Protein AF-A0A8X6WFU0-F1 (afdb_monomer)

Foldseek 3Di:
DDPPQLAFPVRDGLVNVVVVLPPDDEAEDAVPPVCPDPVNVVVCPVGHYDDDDHPFPDPQLVVVLVVQLVVQADPPDDPVSRVVSSVVSVVPDDVVSVVVNSVCVSVSRNVSSVCPPHDDDD

Mean predicted aligned error: 10.47 Å

Sequence (122 aa):
MQPLEDTGKNGWTVVDFNVMMYTGLIFQQDNAKPHTTRVTVNCLTVYQTLPWPTRSPDPTPIKYVWDMMGRRLHLLGNVDDLAGQLEQTWQEIPQETIRVLYHSMSRRVAACIQARVGSILY

Solvent-accessible surface area (backbone atoms only — not comparable to full-atom values): 7722 Å² total; per-residue (Å²): 137,80,82,80,82,74,55,40,104,81,70,50,42,67,65,57,51,50,52,51,67,74,75,56,85,62,51,76,61,72,73,50,71,74,56,67,31,70,70,47,48,60,70,42,67,88,49,54,66,49,91,57,70,80,89,48,77,85,77,52,58,67,56,52,52,49,51,59,43,58,75,70,57,68,87,81,66,57,71,66,58,45,51,52,48,51,54,54,52,58,72,66,52,54,68,64,61,54,50,55,42,57,71,42,43,63,58,49,51,43,49,50,62,68,38,80,82,49,88,80,87,131

Radius of gyration: 17.2 Å; Cα contacts (8 Å, |Δi|>4): 78; chains: 1; bounding box: 39×36×43 Å

Secondary structure (DSSP, 8-state):
--------TTS--HHHHHHHHHSS--B-----GGGGSHHHHHHGGGS-BPP--TT-----HHHHHHHHHHTT----S-HHHHHHHHHHHHHTS-HHHHHHHHHHHHHHHHHHHHTTTSPPP-

Nearest PDB structures (foldseek):
  3lpu-assembly1_A-2  TM=3.805E-01  e=1.318E+00  Human immunodeficiency virus 1
  2x6s-assembly3_B  TM=3.542E-01  e=2.174E+00  Human spumaretrovirus
  8zha-assembly1_A-2  TM=2.546E-01  e=1.318E+00  Human immunodeficiency virus type 1 (NEW YORK-5 ISOLATE)

pLDDT: mean 75.8, std 17.53, range [31.59, 95.81]

InterPro domains:
  IPR036397 Ribonuclease H superfamily [G3DSA:3.30.420.10] (15-120)

Organism: Trichonephila clavipes (NCBI:txid2585209)

Structure (mmCIF, N/CA/C/O backbone):
data_AF-A0A8X6WFU0-F1
#
_entry.id   AF-A0A8X6WFU0-F1
#
loop_
_atom_site.group_PDB
_atom_site.id
_atom_site.type_symbol
_atom_site.label_atom_id
_atom_site.label_alt_id
_atom_site.label_comp_id
_atom_site.label_asym_id
_atom_site.label_entity_id
_atom_site.label_seq_id
_atom_site.pdbx_PDB_ins_code
_atom_site.Cartn_x
_atom_site.Cartn_y
_atom_site.Cartn_z
_atom_site.occupancy
_atom_site.B_iso_or_equiv
_atom_site.auth_seq_id
_atom_site.auth_comp_id
_atom_site.auth_asym_id
_atom_site.auth_atom_id
_atom_site.pdbx_PDB_model_num
ATOM 1 N N . MET A 1 1 ? 12.041 -21.384 -30.711 1.00 33.25 1 MET A N 1
ATOM 2 C CA . MET A 1 1 ? 11.396 -20.067 -30.526 1.00 33.25 1 MET A CA 1
ATOM 3 C C . MET A 1 1 ? 11.556 -19.721 -29.051 1.00 33.25 1 MET A C 1
ATOM 5 O O . MET A 1 1 ? 10.882 -20.325 -28.231 1.00 33.25 1 MET A O 1
ATOM 9 N N . GLN A 1 2 ? 12.568 -18.926 -28.695 1.00 31.59 2 GLN A N 1
ATOM 10 C CA . GLN A 1 2 ? 12.820 -18.544 -27.297 1.00 31.59 2 GLN A CA 1
ATOM 11 C C . GLN A 1 2 ? 11.833 -17.436 -26.897 1.00 31.59 2 GLN A C 1
ATOM 13 O O . GLN A 1 2 ? 11.604 -16.546 -27.721 1.00 31.59 2 GLN A O 1
ATOM 18 N N . PRO A 1 3 ? 11.225 -17.467 -25.697 1.00 38.50 3 PRO A N 1
ATOM 19 C CA . PRO A 1 3 ? 10.403 -16.360 -25.234 1.00 38.50 3 PRO A CA 1
ATOM 20 C C . PRO A 1 3 ? 11.296 -15.137 -25.035 1.00 38.50 3 PRO A C 1
ATOM 22 O O . PRO A 1 3 ? 12.367 -15.238 -24.444 1.00 38.50 3 PRO A O 1
ATOM 25 N N . LEU A 1 4 ? 10.854 -14.001 -25.562 1.00 37.00 4 LEU A N 1
ATOM 26 C CA . LEU A 1 4 ? 11.503 -12.709 -25.398 1.00 37.00 4 LEU A CA 1
ATOM 27 C C . LEU A 1 4 ? 11.561 -12.390 -23.892 1.00 37.00 4 LEU A C 1
ATOM 29 O O . LEU A 1 4 ? 10.524 -12.170 -23.265 1.00 37.00 4 LEU A O 1
ATOM 33 N N . GLU A 1 5 ? 12.758 -12.411 -23.307 1.00 43.88 5 GLU A N 1
ATOM 34 C CA . GLU A 1 5 ? 13.019 -11.896 -21.961 1.00 43.88 5 GLU A CA 1
ATOM 35 C C . GLU A 1 5 ? 12.857 -10.373 -22.004 1.00 43.88 5 GLU A C 1
A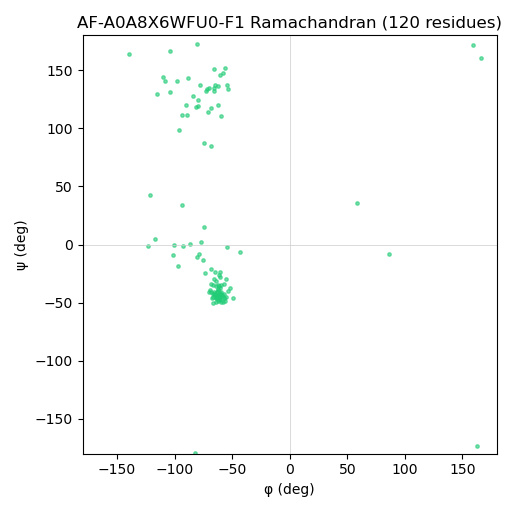TOM 37 O O . GLU A 1 5 ? 13.802 -9.620 -22.243 1.00 43.88 5 GLU A O 1
ATOM 42 N N . ASP A 1 6 ? 11.612 -9.921 -21.865 1.00 44.84 6 ASP A N 1
ATOM 43 C CA . ASP A 1 6 ? 11.263 -8.506 -21.904 1.00 44.84 6 ASP A CA 1
ATOM 44 C C . ASP A 1 6 ? 11.710 -7.854 -20.590 1.00 44.84 6 ASP A C 1
ATOM 46 O O . ASP A 1 6 ? 11.013 -7.841 -19.570 1.00 44.84 6 ASP A O 1
ATOM 50 N N . THR A 1 7 ? 12.965 -7.413 -20.588 1.00 43.12 7 THR A N 1
ATOM 51 C CA . THR A 1 7 ? 13.619 -6.814 -19.432 1.00 43.12 7 THR A CA 1
ATOM 52 C C . THR A 1 7 ? 13.078 -5.410 -19.184 1.00 43.12 7 THR A C 1
ATOM 54 O O . THR A 1 7 ? 12.996 -4.526 -20.050 1.00 43.12 7 THR A O 1
ATOM 57 N N . GLY A 1 8 ? 12.731 -5.140 -17.927 1.00 45.19 8 GLY A N 1
ATOM 58 C CA . GLY A 1 8 ? 12.525 -3.771 -17.497 1.00 45.19 8 GLY A CA 1
ATOM 59 C C . GLY A 1 8 ? 13.788 -2.917 -17.770 1.00 45.19 8 GLY A C 1
ATOM 60 O O . GLY A 1 8 ? 14.881 -3.438 -17.672 1.00 45.19 8 GLY A O 1
ATOM 61 N N . LYS A 1 9 ? 13.697 -1.590 -17.997 1.00 42.56 9 LYS A N 1
ATOM 62 C CA . LYS A 1 9 ? 14.761 -0.560 -17.925 1.00 42.56 9 LYS A CA 1
ATOM 63 C C . LYS A 1 9 ? 15.706 -0.673 -16.710 1.00 42.56 9 LYS A C 1
ATOM 65 O O . LYS A 1 9 ? 16.684 0.056 -16.639 1.00 42.56 9 LYS A O 1
ATOM 70 N N . ASN A 1 10 ? 15.412 -1.577 -15.780 1.00 43.47 10 ASN A N 1
ATOM 71 C CA . ASN A 1 10 ? 16.131 -1.844 -14.548 1.00 43.47 10 ASN A CA 1
ATOM 72 C C . ASN A 1 10 ? 16.705 -3.286 -14.521 1.00 43.47 10 ASN A C 1
ATOM 74 O O . ASN A 1 10 ? 17.198 -3.703 -13.484 1.00 43.47 10 ASN A O 1
ATOM 78 N N . GLY A 1 11 ? 16.582 -4.061 -15.608 1.00 50.38 11 GLY A N 1
ATOM 79 C CA . GLY A 1 11 ? 17.073 -5.439 -15.754 1.00 50.38 11 GLY A CA 1
ATOM 80 C C . GLY A 1 11 ? 16.145 -6.558 -15.265 1.00 50.38 11 GLY A C 1
ATOM 81 O O . GLY A 1 11 ? 16.431 -7.716 -15.528 1.00 50.38 11 GLY A O 1
ATOM 82 N N . TRP A 1 12 ? 15.035 -6.243 -14.590 1.00 54.09 12 TRP A N 1
ATOM 83 C CA . TRP A 1 12 ? 14.206 -7.251 -13.914 1.00 54.09 12 TRP A CA 1
ATOM 84 C C . TRP A 1 12 ? 13.122 -7.872 -14.801 1.00 54.09 12 TRP A C 1
ATOM 86 O O . TRP A 1 12 ? 12.477 -7.174 -15.595 1.00 54.09 12 TRP A O 1
ATOM 96 N N . THR A 1 13 ? 12.890 -9.168 -14.594 1.00 62.31 13 THR A N 1
ATOM 97 C CA . THR A 1 13 ? 11.848 -9.986 -15.225 1.00 62.31 13 THR A CA 1
ATOM 98 C C . THR A 1 13 ? 10.679 -10.259 -14.266 1.00 62.31 13 THR A C 1
ATOM 100 O O . THR A 1 13 ? 10.768 -10.074 -13.051 1.00 62.31 13 THR A O 1
ATOM 103 N N . VAL A 1 14 ? 9.557 -10.756 -14.799 1.00 60.22 14 VAL A N 1
ATOM 104 C CA . VAL A 1 14 ? 8.417 -11.242 -13.988 1.00 60.22 14 VAL A CA 1
ATOM 105 C C . VAL A 1 14 ? 8.829 -12.399 -13.069 1.00 60.22 14 VAL A C 1
ATOM 107 O O . VAL A 1 14 ? 8.249 -12.581 -11.999 1.00 60.22 14 VAL A O 1
ATOM 110 N N . VAL A 1 15 ? 9.846 -13.168 -13.466 1.00 60.94 15 VAL A N 1
ATOM 111 C CA . VAL A 1 15 ? 10.402 -14.256 -12.658 1.00 60.94 15 VAL A CA 1
ATOM 112 C C . VAL A 1 15 ? 11.075 -13.691 -11.410 1.00 60.94 15 VAL A C 1
ATOM 114 O O . VAL A 1 15 ? 10.777 -14.160 -10.315 1.00 60.94 15 VAL A O 1
ATOM 117 N N . ASP A 1 16 ? 11.869 -12.628 -11.544 1.00 63.97 16 ASP A N 1
ATOM 118 C CA . ASP A 1 16 ? 12.525 -11.976 -10.403 1.00 63.97 16 ASP A CA 1
ATOM 119 C C . ASP A 1 16 ? 11.510 -11.38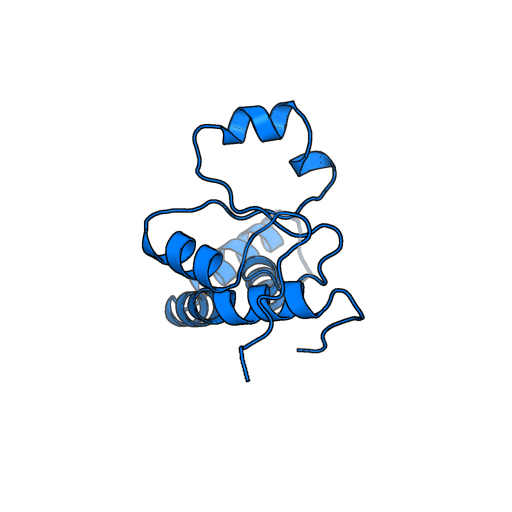3 -9.423 1.00 63.97 16 ASP A C 1
ATOM 121 O O . ASP A 1 16 ? 11.644 -11.539 -8.210 1.00 63.97 16 ASP A O 1
ATOM 125 N N . PHE A 1 17 ? 10.444 -10.769 -9.950 1.00 62.53 17 PHE A N 1
ATOM 126 C CA . PHE A 1 17 ? 9.329 -10.275 -9.144 1.00 62.53 17 PHE A CA 1
ATOM 127 C C . PHE A 1 17 ? 8.640 -11.403 -8.362 1.00 62.53 17 PHE A C 1
ATOM 129 O O . PHE A 1 17 ? 8.368 -11.263 -7.170 1.00 62.53 17 PHE A O 1
ATOM 136 N N . ASN A 1 18 ? 8.365 -12.531 -9.021 1.00 62.75 18 ASN A N 1
ATOM 137 C CA . ASN A 1 18 ? 7.742 -13.681 -8.373 1.00 62.75 18 ASN A CA 1
ATOM 138 C C . ASN A 1 18 ? 8.645 -14.258 -7.284 1.00 62.75 18 ASN A C 1
ATOM 140 O O . ASN A 1 18 ? 8.164 -14.488 -6.181 1.00 62.75 18 ASN A O 1
ATOM 144 N N . VAL A 1 19 ? 9.940 -1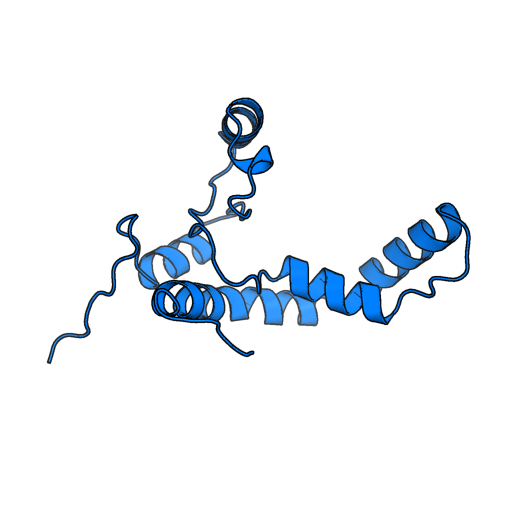4.437 -7.554 1.00 59.56 19 VAL A N 1
ATOM 145 C CA . VAL A 1 19 ? 10.910 -14.906 -6.551 1.00 59.56 19 VAL A CA 1
ATOM 146 C C . VAL A 1 19 ? 10.900 -13.980 -5.334 1.00 59.56 19 VAL A C 1
ATOM 148 O O . VAL A 1 19 ? 10.711 -14.449 -4.216 1.00 59.56 19 VAL A O 1
ATOM 151 N N . MET A 1 20 ? 10.983 -12.668 -5.558 1.00 62.44 20 MET A N 1
ATOM 152 C CA . MET A 1 20 ? 10.924 -11.645 -4.514 1.00 62.44 20 MET A CA 1
ATOM 153 C C . MET A 1 20 ? 9.655 -11.741 -3.650 1.00 62.44 20 MET A C 1
ATOM 155 O O . MET A 1 20 ? 9.743 -11.726 -2.423 1.00 62.44 20 MET A O 1
ATOM 159 N N . MET A 1 21 ? 8.481 -11.912 -4.258 1.00 63.38 21 MET A N 1
ATOM 160 C CA . MET A 1 21 ? 7.215 -12.037 -3.521 1.00 63.38 21 MET A CA 1
ATOM 161 C C . MET A 1 21 ? 7.158 -13.253 -2.580 1.00 63.38 21 MET A C 1
ATOM 163 O O . MET A 1 21 ? 6.421 -13.206 -1.598 1.00 63.38 21 MET A O 1
ATOM 167 N N . TYR A 1 22 ? 7.917 -14.321 -2.854 1.00 62.88 22 TYR A N 1
ATOM 168 C CA . TYR A 1 22 ? 7.875 -15.570 -2.080 1.00 62.88 22 TYR A CA 1
ATOM 169 C C . TYR A 1 22 ? 9.025 -15.737 -1.071 1.00 62.88 22 TYR A C 1
ATOM 171 O O . TYR A 1 22 ? 8.973 -16.659 -0.259 1.00 62.88 22 TYR A O 1
ATOM 179 N N . THR A 1 23 ? 10.046 -14.872 -1.079 1.00 60.44 23 THR A N 1
ATOM 180 C CA . THR A 1 23 ? 11.247 -15.029 -0.229 1.00 60.44 23 THR A CA 1
ATOM 181 C C . THR A 1 23 ? 11.272 -14.164 1.036 1.00 60.44 23 THR A C 1
ATOM 183 O O . THR A 1 23 ? 12.230 -14.247 1.801 1.00 60.44 23 THR A O 1
ATOM 186 N N . GLY A 1 24 ? 10.247 -13.344 1.294 1.00 71.31 24 GLY A N 1
ATOM 187 C CA . GLY A 1 24 ? 10.175 -12.499 2.492 1.00 71.31 24 GLY A CA 1
ATOM 188 C C . GLY A 1 24 ? 9.155 -11.364 2.389 1.00 71.31 24 GLY A C 1
ATOM 189 O O . GLY A 1 24 ? 8.391 -11.281 1.429 1.00 71.31 24 GLY A O 1
ATOM 190 N N . LEU A 1 25 ? 9.136 -10.475 3.388 1.00 77.00 25 LEU A N 1
ATOM 191 C CA . LEU A 1 25 ? 8.347 -9.241 3.332 1.00 77.00 25 LEU A CA 1
ATOM 192 C C . LEU A 1 25 ? 9.092 -8.193 2.501 1.00 77.00 25 LEU A C 1
ATOM 194 O O . LEU A 1 25 ? 10.185 -7.768 2.870 1.00 77.00 25 LEU A O 1
ATOM 198 N N . ILE A 1 26 ? 8.477 -7.754 1.406 1.00 82.19 26 ILE A N 1
ATOM 199 C CA . ILE A 1 26 ? 9.012 -6.701 0.540 1.00 82.19 26 ILE A CA 1
ATOM 200 C C . ILE A 1 26 ? 8.085 -5.495 0.590 1.00 82.19 26 ILE A C 1
ATOM 202 O O . ILE A 1 26 ? 6.875 -5.607 0.391 1.00 82.19 26 ILE A O 1
ATOM 206 N N . PHE A 1 27 ? 8.667 -4.325 0.835 1.00 83.62 27 PHE A N 1
ATOM 207 C CA . PHE A 1 27 ? 7.954 -3.061 0.832 1.00 83.62 27 PHE A CA 1
ATOM 208 C C . PHE A 1 27 ? 7.782 -2.550 -0.600 1.00 83.62 27 PHE A C 1
ATOM 210 O O . PHE A 1 27 ? 8.757 -2.268 -1.298 1.00 83.62 27 PHE A O 1
ATOM 217 N N . GLN A 1 28 ? 6.536 -2.406 -1.040 1.00 84.00 28 GLN A N 1
ATOM 218 C CA . GLN A 1 28 ? 6.209 -1.805 -2.328 1.00 84.00 28 GLN A CA 1
ATOM 219 C C . GLN A 1 28 ? 5.681 -0.382 -2.125 1.00 84.00 28 GLN A C 1
ATOM 221 O O . GLN A 1 28 ? 4.768 -0.164 -1.336 1.00 84.00 28 GLN A O 1
ATOM 226 N N . GLN A 1 29 ? 6.230 0.568 -2.883 1.00 83.38 29 GLN A N 1
ATOM 227 C CA . GLN A 1 29 ? 5.711 1.931 -3.028 1.00 83.38 29 GLN A CA 1
ATOM 228 C C . GLN A 1 29 ? 5.823 2.382 -4.491 1.00 83.38 29 GLN A C 1
ATOM 230 O O . GLN A 1 29 ? 6.529 1.754 -5.285 1.00 83.38 29 GLN A O 1
ATOM 235 N N . ASP A 1 30 ? 5.110 3.445 -4.860 1.00 82.12 30 ASP A N 1
ATOM 236 C CA . ASP A 1 30 ? 5.270 4.086 -6.167 1.00 82.12 30 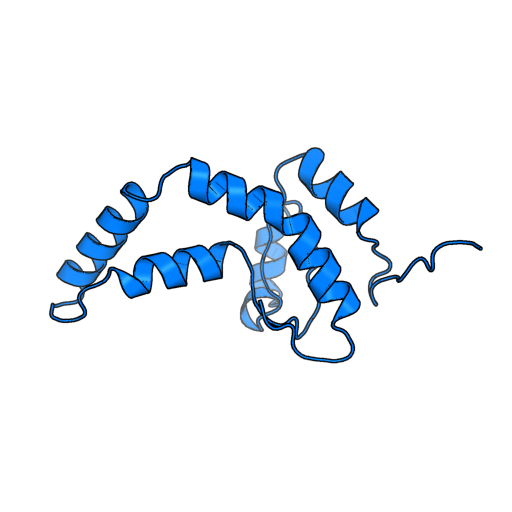ASP A CA 1
ATOM 237 C C . ASP A 1 30 ? 6.494 5.029 -6.192 1.00 82.12 30 ASP A C 1
ATOM 239 O O . ASP A 1 30 ? 7.124 5.308 -5.170 1.00 82.12 30 ASP A O 1
ATOM 243 N N . ASN A 1 31 ? 6.827 5.552 -7.375 1.00 80.81 31 ASN A N 1
ATOM 244 C CA . ASN A 1 31 ? 7.915 6.523 -7.549 1.00 80.81 31 ASN A CA 1
ATOM 245 C C . ASN A 1 31 ? 7.416 7.980 -7.491 1.00 80.81 31 ASN A C 1
ATOM 247 O O . ASN A 1 31 ? 7.934 8.838 -8.218 1.00 80.81 31 ASN A O 1
ATOM 251 N N . ALA A 1 32 ? 6.392 8.289 -6.686 1.00 82.56 32 ALA A N 1
ATOM 252 C CA . ALA A 1 32 ? 5.995 9.677 -6.467 1.00 82.56 32 ALA A CA 1
ATOM 253 C C . ALA A 1 32 ? 7.176 10.489 -5.904 1.00 82.56 32 ALA A C 1
ATOM 255 O O . ALA A 1 32 ? 8.007 9.979 -5.150 1.00 82.56 32 ALA A O 1
ATOM 256 N N . LYS A 1 33 ? 7.258 11.783 -6.250 1.00 86.38 33 LYS A N 1
ATOM 257 C CA . LYS A 1 33 ? 8.399 12.636 -5.864 1.00 86.38 33 LYS A CA 1
ATOM 258 C C . LYS A 1 33 ? 8.750 12.543 -4.366 1.00 86.38 33 LYS A C 1
ATOM 260 O O . LYS A 1 33 ? 9.931 12.341 -4.089 1.00 86.38 33 LYS A O 1
ATOM 265 N N . PRO A 1 34 ? 7.793 12.603 -3.413 1.00 88.19 34 PRO A N 1
ATOM 266 C CA . PRO A 1 34 ? 8.102 12.472 -1.985 1.00 88.19 34 PRO A CA 1
ATOM 267 C C . PRO A 1 34 ? 8.761 11.134 -1.606 1.00 88.19 34 PRO A C 1
ATOM 269 O O . PRO A 1 34 ? 9.655 11.105 -0.757 1.00 88.19 34 PRO A O 1
ATOM 272 N N . HIS A 1 35 ? 8.383 10.041 -2.273 1.00 86.19 35 HIS A N 1
ATOM 273 C CA . HIS A 1 35 ? 8.889 8.687 -2.017 1.00 86.19 35 HIS A CA 1
ATOM 274 C C . HIS A 1 35 ? 10.320 8.475 -2.524 1.00 86.19 35 HIS A C 1
ATOM 276 O O . HIS A 1 35 ? 11.067 7.663 -1.987 1.00 86.19 35 HIS A O 1
ATOM 282 N N . THR A 1 36 ? 10.730 9.269 -3.516 1.00 85.19 36 THR A N 1
ATOM 283 C CA . THR A 1 36 ? 12.085 9.242 -4.0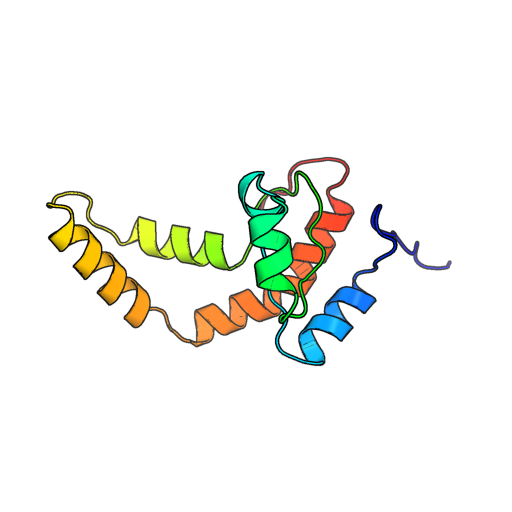96 1.00 85.19 36 THR A CA 1
ATOM 284 C C . THR A 1 36 ? 13.061 10.230 -3.449 1.00 85.19 36 THR A C 1
ATOM 286 O O . THR A 1 36 ? 14.224 10.301 -3.846 1.00 85.19 36 THR A O 1
ATOM 289 N N . THR A 1 37 ? 12.619 11.021 -2.462 1.00 90.69 37 THR A N 1
ATOM 290 C CA . THR A 1 37 ? 13.516 11.952 -1.763 1.00 90.69 37 THR A CA 1
ATOM 291 C C . THR A 1 37 ? 14.582 11.197 -0.970 1.00 90.69 37 THR A C 1
ATOM 293 O O . THR A 1 37 ? 14.344 10.104 -0.459 1.00 90.69 37 THR A O 1
ATOM 296 N N . ARG A 1 38 ? 15.758 11.816 -0.798 1.00 91.75 38 ARG A N 1
ATOM 297 C CA . ARG A 1 38 ? 16.869 11.231 -0.028 1.00 91.75 38 ARG A CA 1
ATOM 298 C C . ARG A 1 38 ? 16.453 10.819 1.386 1.00 91.75 38 ARG A C 1
ATOM 300 O O . ARG A 1 38 ? 16.887 9.782 1.866 1.00 91.75 38 ARG A O 1
ATOM 307 N N . VAL A 1 39 ? 15.622 11.628 2.044 1.00 93.94 39 VAL A N 1
ATOM 308 C CA . VAL A 1 39 ? 15.148 11.347 3.407 1.00 93.94 39 VAL A CA 1
ATOM 309 C C . VAL A 1 39 ? 14.307 10.071 3.429 1.00 93.94 39 VAL A C 1
ATOM 311 O O . VAL A 1 39 ? 14.589 9.179 4.225 1.00 93.94 39 VAL A O 1
ATOM 314 N N . THR A 1 40 ? 13.335 9.949 2.522 1.00 90.88 40 THR A N 1
ATOM 315 C CA . THR A 1 40 ? 12.479 8.759 2.439 1.00 90.88 40 THR A CA 1
ATOM 316 C C . THR A 1 40 ? 13.276 7.509 2.079 1.00 90.88 40 THR A C 1
ATOM 318 O O . THR A 1 40 ? 13.150 6.493 2.754 1.00 90.88 40 THR A O 1
ATOM 321 N N . VAL A 1 41 ? 14.157 7.588 1.077 1.00 87.75 41 VAL A N 1
ATOM 322 C CA . VAL A 1 41 ? 15.003 6.452 0.670 1.00 87.75 41 VAL A CA 1
ATOM 323 C C . VAL A 1 41 ? 15.903 5.992 1.818 1.00 87.75 41 VAL A C 1
ATOM 325 O O . VAL A 1 41 ? 15.993 4.795 2.070 1.00 87.75 41 VAL A O 1
ATOM 328 N N . ASN A 1 42 ? 16.508 6.922 2.566 1.00 91.44 42 ASN A N 1
ATOM 329 C CA . ASN A 1 42 ? 17.340 6.584 3.723 1.00 91.44 42 ASN A CA 1
ATOM 330 C C . ASN A 1 42 ? 16.539 5.874 4.829 1.00 91.44 42 ASN A C 1
ATOM 332 O O . ASN A 1 42 ? 17.040 4.921 5.422 1.00 91.44 42 ASN A O 1
ATOM 336 N N . CYS A 1 43 ? 15.298 6.299 5.085 1.00 89.62 43 CYS A N 1
ATOM 337 C CA . CYS A 1 43 ? 14.407 5.658 6.060 1.00 89.62 43 CYS A CA 1
ATOM 338 C C . CYS A 1 43 ? 14.047 4.215 5.661 1.00 89.62 43 CYS A C 1
ATOM 340 O O . CYS A 1 43 ? 13.887 3.344 6.512 1.00 89.62 43 CYS A O 1
ATOM 342 N N . LEU A 1 44 ? 13.976 3.943 4.356 1.00 87.75 44 LEU A N 1
ATOM 343 C CA . LEU A 1 44 ? 13.601 2.635 3.828 1.00 87.75 44 LEU A CA 1
ATOM 344 C C . LEU A 1 44 ? 14.770 1.653 3.685 1.00 87.75 44 LEU A C 1
ATOM 346 O O . LEU A 1 44 ? 14.546 0.517 3.283 1.00 87.75 44 LEU A O 1
ATOM 350 N N . THR A 1 45 ? 15.996 2.044 4.046 1.00 86.88 45 THR A N 1
ATOM 351 C CA . THR A 1 45 ? 17.193 1.184 3.939 1.00 86.88 45 THR A CA 1
ATOM 352 C C . THR A 1 45 ? 17.116 -0.099 4.768 1.00 86.88 45 THR A C 1
ATOM 354 O O . THR A 1 45 ? 17.783 -1.076 4.439 1.00 86.88 45 THR A O 1
ATOM 357 N N . VAL A 1 46 ? 16.290 -0.116 5.817 1.00 86.31 46 VAL A N 1
ATOM 358 C CA . VAL A 1 46 ? 16.056 -1.294 6.667 1.00 86.31 46 VAL A CA 1
ATOM 359 C C . VAL A 1 46 ? 15.064 -2.292 6.061 1.00 86.31 46 VAL A C 1
ATOM 361 O O . VAL A 1 46 ? 14.932 -3.403 6.569 1.00 86.31 46 VAL A O 1
ATOM 364 N N . TYR A 1 47 ? 14.364 -1.914 4.988 1.00 84.56 47 TYR A N 1
ATOM 365 C CA . TYR A 1 47 ? 13.394 -2.759 4.301 1.00 84.56 47 TYR A CA 1
ATOM 366 C C . TYR A 1 47 ? 13.917 -3.168 2.928 1.00 84.56 47 TYR A C 1
ATOM 368 O O . TYR A 1 47 ? 14.519 -2.376 2.201 1.00 84.56 47 TYR A O 1
ATOM 376 N N . GLN A 1 48 ? 13.603 -4.394 2.516 1.00 85.12 48 GLN A N 1
ATOM 377 C CA . GLN A 1 48 ? 13.734 -4.755 1.113 1.00 85.12 48 GLN A CA 1
ATOM 378 C C . GLN A 1 48 ? 12.634 -4.034 0.336 1.00 85.12 48 GLN A C 1
ATOM 380 O O . GLN A 1 48 ? 11.451 -4.287 0.556 1.00 85.12 48 GLN A O 1
ATOM 385 N N . THR A 1 49 ? 13.013 -3.109 -0.542 1.00 82.94 49 THR A N 1
ATOM 386 C CA . THR A 1 49 ? 12.056 -2.348 -1.351 1.00 82.94 49 THR A CA 1
ATOM 387 C C . THR A 1 49 ? 11.920 -2.952 -2.738 1.00 82.94 49 THR A C 1
ATOM 389 O O . THR A 1 49 ? 12.898 -3.390 -3.344 1.00 82.94 49 THR A O 1
ATOM 392 N N . LEU A 1 50 ? 10.692 -2.979 -3.250 1.00 78.75 50 LEU A N 1
ATOM 393 C CA . LEU A 1 50 ? 10.422 -3.426 -4.603 1.00 78.75 50 LEU A CA 1
ATOM 394 C C . LEU A 1 50 ? 10.740 -2.303 -5.605 1.00 78.75 50 LEU A C 1
ATOM 396 O O . LEU A 1 50 ? 10.127 -1.234 -5.521 1.00 78.75 50 LEU A O 1
ATOM 400 N N . PRO A 1 51 ? 11.607 -2.535 -6.607 1.00 75.06 51 PRO A N 1
ATOM 401 C CA . PRO A 1 51 ? 11.799 -1.585 -7.696 1.00 75.06 51 PRO A CA 1
ATOM 402 C C . PRO A 1 51 ? 10.498 -1.402 -8.492 1.00 75.06 51 PRO A C 1
ATOM 404 O O . PRO A 1 51 ? 9.987 -2.352 -9.084 1.00 75.06 51 PRO A O 1
ATOM 407 N N . TRP A 1 52 ? 9.971 -0.178 -8.546 1.00 76.50 52 TRP A N 1
ATOM 408 C CA . TRP A 1 52 ? 8.729 0.128 -9.261 1.00 76.50 52 TRP A CA 1
ATOM 409 C C . TRP A 1 52 ? 8.999 0.928 -10.548 1.00 76.50 52 TRP A C 1
ATOM 411 O O . TRP A 1 52 ? 9.876 1.797 -10.555 1.00 76.50 52 TRP A O 1
ATOM 421 N N . PRO A 1 53 ? 8.296 0.670 -11.668 1.00 68.19 53 PRO A N 1
ATOM 422 C CA . PRO A 1 53 ? 8.472 1.438 -12.898 1.00 68.19 53 PRO A CA 1
ATOM 423 C C . PRO A 1 53 ? 7.883 2.855 -12.794 1.00 68.19 53 PRO A C 1
ATOM 425 O O . PRO A 1 53 ? 6.740 3.056 -12.378 1.00 68.19 53 PRO A O 1
ATOM 428 N N . THR A 1 54 ? 8.653 3.850 -13.241 1.00 64.00 54 THR A N 1
ATOM 429 C CA . THR A 1 54 ? 8.227 5.256 -13.331 1.00 64.00 54 THR A CA 1
ATOM 430 C C . THR A 1 54 ? 7.105 5.420 -14.358 1.00 64.00 54 THR A C 1
ATOM 432 O O . THR A 1 54 ? 7.229 4.914 -15.472 1.00 64.00 54 THR A O 1
ATOM 435 N N . ARG A 1 55 ? 6.046 6.171 -14.014 1.00 62.91 55 ARG A N 1
ATOM 436 C CA . ARG A 1 55 ? 4.836 6.355 -14.849 1.00 62.91 55 ARG A CA 1
ATOM 437 C C . ARG A 1 55 ? 4.122 5.040 -15.196 1.00 62.91 55 ARG A C 1
ATOM 439 O O . ARG A 1 55 ? 3.612 4.894 -16.303 1.00 62.91 55 ARG A O 1
ATOM 446 N N . SER A 1 56 ? 4.098 4.080 -14.277 1.00 60.97 56 SER A N 1
ATOM 447 C CA . SER A 1 56 ? 3.177 2.953 -14.416 1.00 60.97 56 SER A CA 1
ATOM 448 C C . SER A 1 56 ? 1.735 3.466 -14.326 1.00 60.97 56 SER A C 1
ATOM 450 O O . SER A 1 56 ? 1.460 4.311 -13.472 1.00 60.97 56 SER A O 1
ATOM 452 N N . PRO A 1 57 ? 0.808 2.997 -15.184 1.00 58.88 57 PRO A N 1
ATOM 453 C CA . PRO A 1 57 ? -0.607 3.097 -14.852 1.00 58.88 57 PRO A CA 1
ATOM 454 C C . PRO A 1 57 ? -0.781 2.429 -13.485 1.00 58.88 57 PRO A C 1
ATOM 456 O O . PRO A 1 57 ? -0.127 1.422 -13.225 1.00 58.88 57 PRO A O 1
ATOM 459 N N . ASP A 1 58 ? -1.568 3.027 -12.593 1.00 64.00 58 ASP A N 1
ATOM 460 C CA . ASP A 1 58 ? -1.619 2.637 -11.181 1.00 64.00 58 ASP A CA 1
ATOM 461 C C . ASP A 1 58 ? -2.770 1.669 -10.869 1.00 64.00 58 ASP A C 1
ATOM 463 O O . ASP A 1 58 ? -3.886 2.108 -10.582 1.00 64.00 58 ASP A O 1
ATOM 467 N N . PRO A 1 59 ? -2.506 0.359 -10.803 1.00 62.66 59 PRO A N 1
ATOM 468 C CA . PRO A 1 59 ? -3.436 -0.582 -10.216 1.00 62.66 59 PRO A CA 1
ATOM 469 C C . PRO A 1 59 ? -2.759 -1.312 -9.051 1.00 62.66 59 PRO A C 1
ATOM 471 O O . PRO A 1 59 ? -2.880 -2.534 -8.946 1.00 62.66 59 PRO A O 1
ATOM 474 N N . THR A 1 60 ? -2.003 -0.602 -8.202 1.00 72.50 60 THR A N 1
ATOM 475 C CA . THR A 1 60 ? -1.441 -1.206 -6.985 1.00 72.50 60 THR A CA 1
ATOM 476 C C . THR A 1 60 ? -2.588 -1.712 -6.092 1.00 72.50 60 THR A C 1
ATOM 478 O O . THR A 1 60 ? -3.656 -1.093 -6.056 1.00 72.50 60 THR A O 1
ATOM 481 N N . PRO A 1 61 ? -2.418 -2.829 -5.360 1.00 79.19 61 PRO A N 1
ATOM 482 C CA . PRO A 1 61 ? -3.451 -3.397 -4.493 1.00 79.19 61 PRO A CA 1
ATOM 483 C C . PRO A 1 61 ? -4.036 -2.377 -3.526 1.00 79.19 61 PRO A C 1
ATOM 485 O O . PRO A 1 61 ? -5.242 -2.361 -3.304 1.00 79.19 61 PRO A O 1
ATOM 488 N N . ILE A 1 62 ? -3.193 -1.476 -3.016 1.00 84.12 62 ILE A N 1
ATOM 489 C CA . ILE A 1 62 ? -3.617 -0.426 -2.097 1.00 84.12 62 ILE A CA 1
ATOM 490 C C . ILE A 1 62 ? -4.592 0.563 -2.749 1.00 84.12 62 ILE A C 1
ATOM 492 O O . ILE A 1 62 ? -5.545 0.977 -2.099 1.00 84.12 62 ILE A O 1
ATOM 496 N N . LYS A 1 63 ? -4.445 0.892 -4.043 1.00 84.38 63 LYS A N 1
ATOM 497 C CA . LYS A 1 63 ? -5.426 1.744 -4.738 1.00 84.38 63 LYS A CA 1
ATOM 498 C C . LYS A 1 63 ? -6.768 1.053 -4.927 1.00 84.38 63 LYS A C 1
ATOM 500 O O . LYS A 1 63 ? -7.794 1.716 -4.835 1.00 84.38 63 LYS A O 1
ATOM 505 N N . TYR A 1 64 ? -6.773 -0.262 -5.139 1.00 86.56 64 TYR A N 1
ATOM 506 C CA . TYR A 1 64 ? -8.025 -1.017 -5.184 1.00 86.56 64 TYR A CA 1
ATOM 507 C C . TYR A 1 64 ? -8.721 -1.028 -3.818 1.00 86.56 64 TYR A C 1
ATOM 509 O O . TYR A 1 64 ? -9.935 -0.858 -3.740 1.00 86.56 64 TYR A O 1
ATOM 517 N N . VAL A 1 65 ? -7.954 -1.190 -2.736 1.00 90.81 65 VAL A N 1
ATOM 518 C CA . VAL A 1 65 ? -8.495 -1.092 -1.375 1.00 90.81 65 VAL A CA 1
ATOM 519 C C . VAL A 1 65 ? -9.080 0.301 -1.128 1.00 90.81 65 VAL A C 1
ATOM 521 O O . VAL A 1 65 ? -10.219 0.395 -0.679 1.00 90.81 65 VAL A O 1
ATOM 524 N N . TRP A 1 66 ? -8.374 1.369 -1.512 1.00 90.88 66 TRP A N 1
ATOM 525 C CA . TRP A 1 66 ? -8.890 2.736 -1.403 1.00 90.88 66 TRP A CA 1
ATOM 526 C C . TRP A 1 66 ? -10.169 2.975 -2.208 1.00 90.88 66 TRP A C 1
ATOM 528 O O . TRP A 1 66 ? -11.088 3.596 -1.687 1.00 90.88 66 TRP A O 1
ATOM 538 N N . ASP A 1 67 ? -10.261 2.475 -3.442 1.00 90.06 67 ASP A N 1
ATOM 539 C CA . ASP A 1 67 ? -11.477 2.582 -4.261 1.00 90.06 67 ASP A CA 1
ATOM 540 C C . ASP A 1 67 ? -12.657 1.834 -3.618 1.00 90.06 67 ASP A C 1
ATOM 542 O O . ASP A 1 67 ? -13.751 2.382 -3.482 1.00 90.06 67 ASP A O 1
ATOM 546 N N . MET A 1 68 ? -12.428 0.611 -3.132 1.00 91.06 68 MET A N 1
ATOM 547 C CA . MET A 1 68 ? -13.451 -0.158 -2.420 1.00 91.06 68 MET A CA 1
ATOM 548 C C . MET A 1 68 ? -13.940 0.563 -1.159 1.00 91.06 68 MET A C 1
ATOM 550 O O . MET A 1 68 ? -15.143 0.565 -0.898 1.00 91.06 68 MET A O 1
ATOM 554 N N . MET A 1 69 ? -13.029 1.172 -0.395 1.00 93.12 69 MET A N 1
ATOM 555 C CA . MET A 1 69 ? -13.394 1.968 0.774 1.00 93.12 69 MET A CA 1
ATOM 556 C C . MET A 1 69 ? -14.162 3.223 0.358 1.00 93.12 69 MET A C 1
ATOM 558 O O . MET A 1 69 ? -15.262 3.447 0.847 1.00 93.12 69 MET A O 1
ATOM 562 N N . GLY A 1 70 ? -13.645 3.992 -0.603 1.00 91.88 70 GLY A N 1
ATOM 563 C CA . GLY A 1 70 ? -14.243 5.244 -1.072 1.00 91.88 70 GLY A CA 1
ATOM 564 C C . GLY A 1 70 ? -15.674 5.087 -1.588 1.00 91.88 70 GLY A C 1
ATOM 565 O O . GLY A 1 70 ? -16.502 5.961 -1.353 1.00 91.88 70 GLY A O 1
ATOM 566 N N . ARG A 1 71 ? -16.000 3.948 -2.210 1.00 91.69 71 ARG A N 1
ATOM 567 C CA . ARG A 1 71 ? -17.372 3.622 -2.646 1.00 91.69 71 ARG A CA 1
ATOM 568 C C . ARG A 1 71 ? -18.350 3.366 -1.496 1.00 91.69 71 ARG A C 1
ATOM 570 O O . ARG A 1 71 ? -19.555 3.427 -1.720 1.00 91.69 71 ARG A O 1
ATOM 577 N N . ARG A 1 72 ? -17.853 3.030 -0.303 1.00 91.06 72 ARG A N 1
ATOM 578 C CA . ARG A 1 72 ? -18.660 2.755 0.898 1.00 91.06 72 ARG A CA 1
ATOM 579 C C . ARG A 1 72 ? -18.775 3.964 1.825 1.00 91.06 72 ARG A C 1
ATOM 581 O O . ARG A 1 72 ? -19.680 3.989 2.651 1.00 91.06 72 ARG A O 1
ATOM 588 N N . LEU A 1 73 ? -17.889 4.952 1.687 1.00 90.75 73 LEU A N 1
ATOM 589 C CA . LEU A 1 73 ? -17.905 6.151 2.521 1.00 90.75 73 LEU A CA 1
ATOM 590 C C . LEU A 1 73 ? -19.103 7.043 2.197 1.00 90.75 73 LEU A C 1
ATOM 592 O O . LEU A 1 73 ? -19.376 7.371 1.040 1.00 90.75 73 LEU A O 1
ATOM 596 N N . HIS A 1 74 ? -19.764 7.513 3.248 1.00 87.81 74 HIS A N 1
ATOM 597 C CA . HIS A 1 74 ? -20.743 8.577 3.176 1.00 87.81 74 HIS A CA 1
ATOM 598 C C . HIS A 1 74 ? -20.059 9.915 3.470 1.00 87.81 74 HIS A C 1
ATOM 600 O O . HIS A 1 74 ? -19.623 10.182 4.587 1.00 87.81 74 HIS A O 1
ATOM 606 N N . LEU A 1 75 ? -19.965 10.769 2.447 1.00 84.69 75 LEU A N 1
ATOM 607 C CA . LEU A 1 75 ? -19.239 12.044 2.523 1.00 84.69 75 LEU A CA 1
ATOM 608 C C . LEU A 1 75 ? -19.995 13.155 3.271 1.00 84.69 75 LEU A C 1
ATOM 610 O O . LEU A 1 75 ? -19.506 14.281 3.338 1.00 84.69 75 LEU A O 1
ATOM 614 N N . LEU A 1 76 ? -21.187 12.875 3.805 1.00 76.94 76 LEU A N 1
ATOM 615 C CA . LEU A 1 76 ? -21.891 13.817 4.670 1.00 76.94 76 LEU A CA 1
ATOM 616 C C . LEU A 1 76 ? -21.437 13.560 6.111 1.00 76.94 76 LEU A C 1
ATOM 618 O O . LEU A 1 76 ? -21.729 12.509 6.673 1.00 76.94 76 LEU A O 1
ATOM 622 N N . GLY A 1 77 ? -20.694 14.503 6.683 1.00 81.94 77 GLY A N 1
ATOM 623 C CA . GLY A 1 77 ? -20.151 14.399 8.037 1.00 81.94 77 GLY A CA 1
ATOM 624 C C . GLY A 1 77 ? -18.969 15.340 8.250 1.00 81.94 77 GLY A C 1
ATOM 625 O O . GLY A 1 77 ? -18.482 15.974 7.308 1.00 81.94 77 GLY A O 1
ATOM 626 N N . ASN A 1 78 ? -18.519 15.453 9.495 1.00 91.50 78 ASN A N 1
ATOM 627 C CA . ASN A 1 78 ? -17.250 16.105 9.813 1.00 91.50 78 ASN A CA 1
ATOM 628 C C . ASN A 1 78 ? -16.069 15.125 9.607 1.00 91.50 78 ASN A C 1
ATOM 630 O O . ASN A 1 78 ? -16.241 13.982 9.182 1.00 91.50 78 ASN A O 1
ATOM 634 N N . VAL A 1 79 ? -14.843 15.585 9.868 1.00 92.88 79 VAL A N 1
ATOM 635 C CA . VAL A 1 79 ? -13.634 14.762 9.690 1.00 92.88 79 VAL A CA 1
ATOM 636 C C . VAL A 1 79 ? -13.632 13.533 10.607 1.00 92.88 79 VAL A C 1
ATOM 638 O O . VAL A 1 79 ? -13.176 12.474 10.179 1.00 92.88 79 VAL A O 1
ATOM 641 N N . ASP A 1 80 ? -14.174 13.645 11.820 1.00 93.56 80 ASP A N 1
ATOM 642 C CA . ASP A 1 80 ? -14.234 12.542 12.782 1.00 93.56 80 ASP A CA 1
ATOM 643 C C . ASP A 1 80 ? -15.230 11.468 12.322 1.00 93.56 80 ASP A C 1
ATOM 645 O O . ASP A 1 80 ? -14.916 10.276 12.357 1.00 93.56 80 ASP A O 1
ATOM 649 N N . ASP A 1 81 ? -16.383 11.884 11.786 1.00 93.19 81 ASP A N 1
ATOM 650 C CA . ASP A 1 81 ? -17.364 10.971 11.186 1.00 93.19 81 ASP A CA 1
ATOM 651 C C . ASP A 1 81 ? -16.746 10.195 10.013 1.00 93.19 81 ASP A C 1
ATOM 653 O O . ASP A 1 81 ? -16.969 8.991 9.857 1.00 93.19 81 ASP A O 1
ATOM 657 N N . LEU A 1 82 ? -15.947 10.871 9.180 1.00 93.81 82 LEU A N 1
ATOM 658 C CA . LEU A 1 82 ? -15.273 10.240 8.046 1.00 93.81 82 LEU A CA 1
ATOM 659 C C . LEU A 1 82 ? -14.165 9.280 8.502 1.00 93.81 82 LEU A C 1
ATOM 661 O O . LEU A 1 82 ? -14.015 8.204 7.922 1.00 93.81 82 LEU A O 1
ATOM 665 N N . ALA A 1 83 ? -13.406 9.642 9.539 1.00 93.38 83 ALA A N 1
ATOM 666 C CA . ALA A 1 83 ? -12.369 8.790 10.113 1.00 93.38 83 ALA A CA 1
ATOM 667 C C . ALA A 1 83 ? -12.961 7.500 10.705 1.00 93.38 83 ALA A C 1
ATOM 669 O O . ALA A 1 83 ? -12.454 6.414 10.420 1.00 93.38 83 ALA A O 1
ATOM 670 N N . GLY A 1 84 ? -14.073 7.604 11.442 1.00 94.50 84 GLY A N 1
ATOM 671 C CA . GLY A 1 84 ? -14.782 6.441 11.984 1.00 94.50 84 GLY A CA 1
ATOM 672 C C . GLY A 1 84 ? -15.322 5.519 10.887 1.00 94.50 84 GLY A C 1
ATOM 673 O O . GLY A 1 84 ? -15.141 4.303 10.949 1.00 94.50 84 GLY A O 1
ATOM 674 N N . GLN A 1 85 ? -15.910 6.088 9.829 1.00 94.62 85 GLN A N 1
ATOM 675 C CA . GLN A 1 85 ? -16.367 5.310 8.672 1.00 94.62 85 GLN A CA 1
ATOM 676 C C . GLN A 1 85 ? -15.216 4.610 7.939 1.00 94.62 85 GLN A C 1
ATOM 678 O O . GLN A 1 85 ? -15.364 3.458 7.524 1.00 94.62 85 GLN A O 1
ATOM 683 N N . LEU A 1 86 ? -14.069 5.279 7.776 1.00 94.50 86 LEU A N 1
ATOM 684 C CA . LEU A 1 86 ? -12.867 4.690 7.182 1.00 94.50 86 LEU A CA 1
ATOM 685 C C . LEU A 1 86 ? -12.371 3.497 8.002 1.00 94.50 86 LEU A C 1
ATOM 687 O O . LEU A 1 86 ? -12.109 2.439 7.428 1.00 94.50 86 LEU A O 1
ATOM 691 N N . GLU A 1 87 ? -12.270 3.649 9.322 1.00 95.38 87 GLU A N 1
ATOM 692 C CA . GLU A 1 87 ? -11.830 2.578 10.215 1.00 95.38 87 GLU A CA 1
ATOM 693 C C . GLU A 1 87 ? -12.790 1.386 10.170 1.00 95.38 87 GLU A C 1
ATOM 695 O O . GLU A 1 87 ? -12.3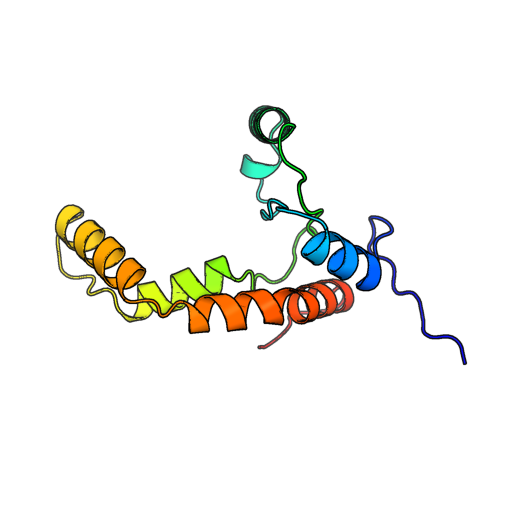52 0.258 9.937 1.00 95.38 87 GLU A O 1
ATOM 700 N N . GLN A 1 88 ? -14.097 1.627 10.291 1.00 95.19 88 GLN A N 1
ATOM 701 C CA . GLN A 1 88 ? -15.100 0.570 10.185 1.00 95.19 88 GLN A CA 1
ATOM 702 C C . GLN A 1 88 ? -15.002 -0.152 8.836 1.00 95.19 88 GLN A C 1
ATOM 704 O O . GLN A 1 88 ? -14.913 -1.379 8.785 1.00 95.19 88 GLN A O 1
ATOM 709 N N . THR A 1 89 ? -14.955 0.609 7.741 1.00 94.88 89 THR A N 1
ATOM 710 C CA . THR A 1 89 ? -14.889 0.037 6.395 1.00 94.88 89 THR A CA 1
ATOM 711 C C . THR A 1 89 ? -13.635 -0.808 6.209 1.00 94.88 89 THR A C 1
ATOM 713 O O . THR A 1 89 ? -13.713 -1.848 5.563 1.00 94.88 89 THR A O 1
ATOM 716 N N . TRP A 1 90 ? -12.496 -0.391 6.775 1.00 94.88 90 TRP A N 1
ATOM 717 C CA . TRP A 1 90 ? -11.248 -1.155 6.753 1.00 94.88 90 TRP A CA 1
ATOM 718 C C . TRP A 1 90 ? -11.383 -2.495 7.486 1.00 94.88 90 TRP A C 1
ATOM 720 O O . TRP A 1 90 ? -10.990 -3.526 6.939 1.00 94.88 90 TRP A O 1
ATOM 730 N N . GLN A 1 91 ? -11.976 -2.500 8.684 1.00 95.31 91 GLN A N 1
ATOM 731 C CA . GLN A 1 91 ? -12.178 -3.719 9.482 1.00 95.31 91 GLN A CA 1
ATOM 732 C C . GLN A 1 91 ? -13.146 -4.710 8.820 1.00 95.31 91 GLN A C 1
ATOM 734 O O . GLN A 1 91 ? -13.022 -5.921 8.993 1.00 95.31 91 GLN A O 1
ATOM 739 N N . GLU A 1 92 ? -14.096 -4.210 8.033 1.00 95.81 92 GLU A N 1
ATOM 740 C CA . GLU A 1 92 ? -15.061 -5.033 7.302 1.00 95.81 92 GLU A CA 1
ATOM 741 C C . GLU A 1 92 ? -14.493 -5.661 6.021 1.00 95.81 92 GLU A C 1
ATOM 743 O O . GLU A 1 92 ? -15.175 -6.473 5.387 1.00 95.81 92 GLU A O 1
ATOM 748 N N . ILE A 1 93 ? -13.275 -5.301 5.596 1.00 93.19 93 ILE A N 1
ATOM 749 C CA . ILE A 1 93 ? -12.659 -5.899 4.409 1.00 93.19 93 ILE A CA 1
ATOM 750 C C . ILE A 1 93 ? -12.333 -7.366 4.706 1.00 93.19 93 ILE A C 1
ATOM 752 O O . ILE A 1 93 ? -11.475 -7.648 5.545 1.00 93.19 93 ILE A O 1
ATOM 756 N N . PRO A 1 94 ? -12.929 -8.331 3.978 1.00 94.44 94 PRO A N 1
ATOM 757 C CA . PRO A 1 94 ? -12.589 -9.728 4.178 1.00 94.44 94 PRO A CA 1
ATOM 758 C C . PRO A 1 94 ? -11.120 -9.971 3.842 1.00 94.44 94 PRO A C 1
ATOM 760 O O . PRO A 1 94 ? -10.637 -9.552 2.786 1.00 94.44 94 PRO A O 1
ATOM 763 N N . GLN A 1 95 ? -10.427 -10.743 4.683 1.00 92.62 95 GLN A N 1
ATOM 764 C CA . GLN A 1 95 ? -9.036 -11.123 4.421 1.00 92.62 95 GLN A CA 1
ATOM 765 C C . GLN A 1 95 ? -8.874 -11.812 3.056 1.00 92.62 95 GLN A C 1
ATOM 767 O O . GLN A 1 95 ? -7.835 -11.686 2.413 1.00 92.62 95 GLN A O 1
ATOM 772 N N . GLU A 1 96 ? -9.912 -12.508 2.586 1.00 93.81 96 GLU A N 1
ATOM 773 C CA . GLU A 1 96 ? -9.922 -13.139 1.267 1.00 93.81 96 GLU A CA 1
ATOM 774 C C . GLU A 1 96 ? -9.804 -12.127 0.121 1.00 93.81 96 GLU A C 1
ATOM 776 O O . GLU A 1 96 ? -9.045 -12.348 -0.820 1.00 93.81 96 GLU A O 1
ATOM 781 N N . THR A 1 97 ? -10.447 -10.963 0.239 1.00 91.56 97 THR A N 1
ATOM 782 C CA . THR A 1 97 ? -10.292 -9.865 -0.725 1.00 91.56 97 THR A CA 1
ATOM 783 C C . THR A 1 97 ? -8.831 -9.426 -0.811 1.00 91.56 97 THR A C 1
ATOM 785 O O . THR A 1 97 ? -8.294 -9.261 -1.907 1.00 91.56 97 THR A O 1
ATOM 788 N N . ILE A 1 98 ? -8.153 -9.300 0.335 1.00 89.06 98 ILE A N 1
ATOM 789 C CA . ILE A 1 98 ? -6.730 -8.942 0.388 1.00 89.06 98 ILE A CA 1
ATOM 790 C C . ILE A 1 98 ? -5.861 -10.030 -0.255 1.00 89.06 98 ILE A C 1
ATOM 792 O O . ILE A 1 98 ? -4.965 -9.705 -1.036 1.00 89.06 98 ILE A O 1
ATOM 796 N N . ARG A 1 99 ? -6.141 -11.316 0.003 1.00 89.69 99 ARG A N 1
ATOM 797 C CA . ARG A 1 99 ? -5.409 -12.438 -0.616 1.00 89.69 99 ARG A CA 1
ATOM 798 C C . ARG A 1 99 ? -5.553 -12.446 -2.133 1.00 89.69 99 ARG A C 1
ATOM 800 O O . ARG A 1 99 ? -4.548 -12.548 -2.833 1.00 89.69 99 ARG A O 1
ATOM 807 N N . VAL A 1 100 ? -6.768 -12.278 -2.654 1.00 89.88 100 VAL A N 1
ATOM 808 C CA . VAL A 1 100 ? -7.019 -12.211 -4.103 1.00 89.88 100 VAL A CA 1
ATOM 809 C C . VAL A 1 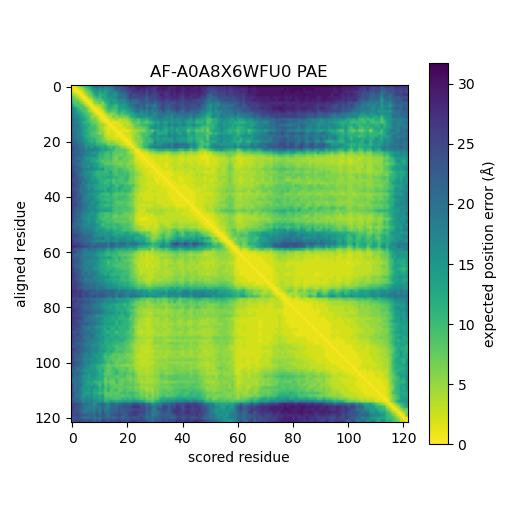100 ? -6.239 -11.057 -4.741 1.00 89.88 100 VAL A C 1
ATOM 811 O O . VAL A 1 100 ? -5.609 -11.235 -5.789 1.00 89.88 100 VAL A O 1
ATOM 814 N N . LEU A 1 101 ? -6.221 -9.884 -4.099 1.00 86.75 101 LEU A N 1
ATOM 815 C CA . LEU A 1 101 ? -5.444 -8.739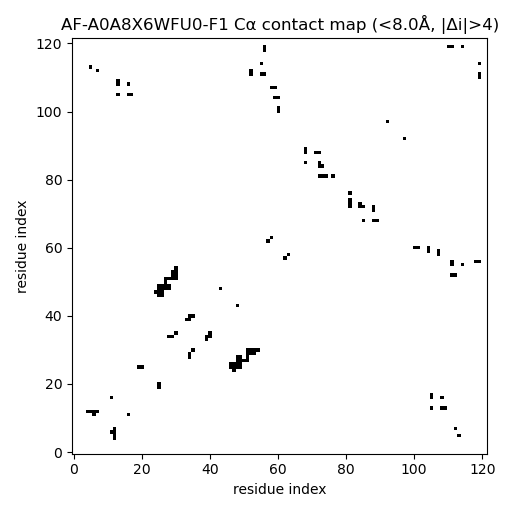 -4.575 1.00 86.75 101 LEU A CA 1
ATOM 816 C C . LEU A 1 101 ? -3.941 -9.018 -4.550 1.00 86.75 101 LEU A C 1
ATOM 818 O O . LEU A 1 101 ? -3.262 -8.745 -5.542 1.00 86.75 101 LEU A O 1
ATOM 822 N N . TYR A 1 102 ? -3.437 -9.617 -3.473 1.00 84.19 102 TYR A N 1
ATOM 823 C CA . TYR A 1 102 ? -2.039 -10.015 -3.351 1.00 84.19 102 TYR A CA 1
ATOM 824 C C . TYR A 1 102 ? -1.636 -11.013 -4.445 1.00 84.19 102 TYR A C 1
ATOM 826 O O . TYR A 1 102 ? -0.681 -10.764 -5.175 1.00 84.19 102 TYR A O 1
ATOM 834 N N . HIS A 1 103 ? -2.407 -12.080 -4.666 1.00 85.06 103 HIS A N 1
ATOM 835 C CA . HIS A 1 103 ? -2.127 -13.052 -5.732 1.00 85.06 103 HIS A CA 1
ATOM 836 C C . HIS A 1 103 ? -2.233 -12.451 -7.140 1.00 85.06 103 HIS A C 1
ATOM 838 O O . HIS A 1 103 ? -1.609 -12.939 -8.085 1.00 85.06 103 HIS A O 1
ATOM 844 N N . SER A 1 104 ? -2.986 -11.361 -7.308 1.00 83.75 104 SER A N 1
ATOM 845 C CA . SER A 1 104 ? -3.046 -10.641 -8.581 1.00 83.75 104 SER A CA 1
ATOM 846 C C . SER A 1 104 ? -1.805 -9.782 -8.870 1.00 83.75 104 SER A C 1
ATOM 848 O O . SER A 1 104 ? -1.625 -9.381 -10.023 1.00 83.75 104 SER A O 1
ATOM 850 N N . MET A 1 105 ? -0.935 -9.528 -7.880 1.00 79.31 105 MET A N 1
ATOM 851 C CA . MET A 1 105 ? 0.223 -8.634 -8.017 1.00 79.31 105 MET A CA 1
ATOM 852 C C . MET A 1 105 ? 1.171 -9.035 -9.133 1.00 79.31 105 MET A C 1
ATOM 854 O O . MET A 1 105 ? 1.532 -8.190 -9.946 1.00 79.31 105 MET A O 1
ATOM 858 N N . SER A 1 106 ? 1.511 -10.318 -9.230 1.00 76.44 106 SER A N 1
ATOM 859 C CA . SER A 1 106 ? 2.398 -10.824 -10.281 1.00 76.44 106 SER A CA 1
ATOM 860 C C . SER A 1 106 ? 1.878 -10.505 -11.678 1.00 76.44 106 SER A C 1
ATOM 862 O O . SER A 1 106 ? 2.627 -10.036 -12.533 1.00 76.44 106 SER A O 1
ATOM 864 N N . ARG A 1 107 ? 0.567 -10.678 -11.898 1.00 79.50 107 ARG A N 1
ATOM 865 C CA . ARG A 1 107 ? -0.075 -10.341 -13.178 1.00 79.50 107 ARG A CA 1
ATOM 866 C C . ARG A 1 107 ? -0.092 -8.836 -13.425 1.00 79.50 107 ARG A C 1
ATOM 868 O O . ARG A 1 107 ? 0.157 -8.411 -14.546 1.00 79.50 107 ARG A O 1
ATOM 875 N N . ARG A 1 108 ? -0.362 -8.028 -12.396 1.00 76.50 108 ARG A N 1
ATOM 876 C CA . ARG A 1 108 ? -0.387 -6.559 -12.502 1.00 76.50 108 ARG A CA 1
ATOM 877 C C . ARG A 1 108 ? 0.995 -5.995 -12.816 1.00 76.50 108 ARG A C 1
ATOM 879 O O . ARG A 1 108 ? 1.108 -5.149 -13.692 1.00 76.50 108 ARG A O 1
ATOM 886 N N . VAL A 1 109 ? 2.043 -6.503 -12.171 1.00 73.25 109 VAL A N 1
ATOM 887 C CA . VAL A 1 109 ? 3.426 -6.096 -12.448 1.00 73.25 109 VAL A CA 1
ATOM 888 C C . VAL A 1 109 ? 3.859 -6.529 -13.844 1.00 73.25 109 VAL A C 1
ATOM 890 O O . VAL A 1 109 ? 4.420 -5.710 -14.569 1.00 73.25 109 VAL A O 1
ATOM 893 N N . ALA A 1 110 ? 3.530 -7.753 -14.268 1.00 74.56 110 ALA A N 1
ATOM 894 C CA . ALA A 1 110 ? 3.762 -8.192 -15.645 1.00 74.56 110 ALA A CA 1
ATOM 895 C C . ALA A 1 110 ? 3.073 -7.266 -16.660 1.00 74.56 110 ALA A C 1
ATOM 897 O O . ALA A 1 110 ? 3.707 -6.809 -17.608 1.00 74.56 110 ALA A O 1
ATOM 898 N N . ALA A 1 111 ? 1.808 -6.918 -16.410 1.00 73.69 111 ALA A N 1
ATOM 899 C CA . ALA A 1 111 ? 1.060 -5.989 -17.242 1.00 73.69 111 ALA A CA 1
ATOM 900 C C . ALA A 1 111 ? 1.719 -4.592 -17.258 1.00 73.69 111 ALA A C 1
ATOM 902 O O . ALA A 1 111 ? 1.909 -4.031 -18.330 1.00 73.69 111 ALA A O 1
ATOM 903 N N . CYS A 1 112 ? 2.164 -4.056 -16.114 1.00 68.69 112 CYS A N 1
ATOM 904 C CA . CYS A 1 112 ? 2.895 -2.782 -16.035 1.00 68.69 112 CYS A CA 1
ATOM 905 C C . CYS A 1 112 ? 4.229 -2.792 -16.800 1.00 68.69 112 CYS A C 1
ATOM 907 O O . CYS A 1 112 ? 4.617 -1.770 -17.367 1.00 68.69 112 CYS A O 1
ATOM 909 N N . ILE A 1 113 ? 4.944 -3.922 -16.810 1.00 67.44 113 ILE A N 1
ATOM 910 C CA . ILE A 1 113 ? 6.181 -4.086 -17.586 1.00 67.44 113 ILE A CA 1
ATOM 911 C C . ILE A 1 113 ? 5.861 -4.077 -19.087 1.00 67.44 113 ILE A C 1
ATOM 913 O O . ILE A 1 113 ? 6.508 -3.339 -19.830 1.00 67.44 113 ILE A O 1
ATOM 917 N N . GLN A 1 114 ? 4.828 -4.815 -19.509 1.00 66.56 114 GLN A N 1
ATOM 918 C CA . GLN A 1 114 ? 4.373 -4.877 -20.906 1.00 66.56 114 GLN A CA 1
ATOM 919 C C . GLN A 1 114 ? 3.796 -3.541 -21.405 1.00 66.56 114 GLN A C 1
ATOM 921 O O . GLN A 1 114 ? 4.006 -3.148 -22.549 1.00 66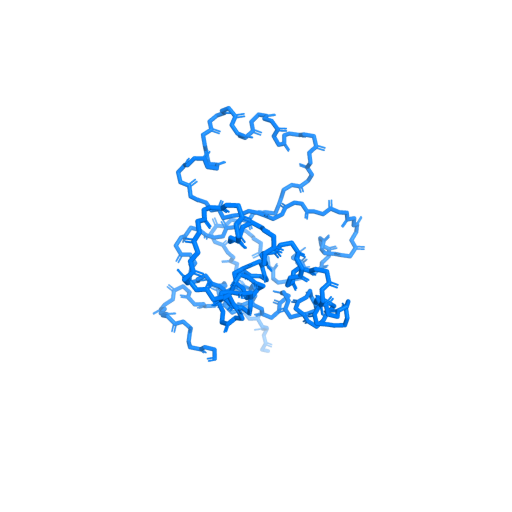.56 114 GLN A O 1
ATOM 926 N N . ALA A 1 115 ? 3.117 -2.791 -20.537 1.00 62.34 115 ALA A N 1
ATOM 927 C CA . ALA A 1 115 ? 2.423 -1.542 -20.853 1.00 62.34 115 ALA A CA 1
ATOM 928 C C . ALA A 1 115 ? 3.326 -0.327 -21.082 1.00 62.34 115 ALA A C 1
ATOM 930 O O . ALA A 1 115 ? 2.851 0.805 -21.174 1.00 62.34 115 ALA A O 1
ATOM 931 N N . ARG A 1 116 ? 4.628 -0.539 -21.279 1.00 56.06 116 ARG A N 1
ATOM 932 C CA . ARG A 1 116 ? 5.573 0.477 -21.763 1.00 56.06 116 ARG A CA 1
ATOM 933 C C . ARG A 1 116 ? 5.176 1.156 -23.084 1.00 56.06 116 ARG A C 1
ATOM 935 O O . ARG A 1 116 ? 5.891 2.062 -23.504 1.00 56.06 116 ARG A O 1
ATOM 942 N N . VAL A 1 117 ? 4.054 0.763 -23.700 1.00 44.50 117 VAL A N 1
ATOM 943 C CA . VAL A 1 117 ? 3.503 1.301 -24.955 1.00 44.50 117 VAL A CA 1
ATOM 944 C C . VAL A 1 117 ? 2.055 1.842 -24.831 1.00 44.50 117 VAL A C 1
ATOM 946 O O . VAL A 1 117 ? 1.543 2.405 -25.792 1.00 44.50 117 VAL A O 1
ATOM 949 N N . GLY A 1 118 ? 1.379 1.785 -23.674 1.00 42.12 118 GLY A N 1
ATOM 950 C CA . GLY A 1 118 ? 0.028 2.369 -23.552 1.00 42.12 118 GLY A CA 1
ATOM 951 C C . GLY A 1 118 ? -0.760 1.952 -22.310 1.00 42.12 118 GLY A C 1
ATOM 952 O O . GLY A 1 118 ? -0.436 0.955 -21.671 1.00 42.12 118 GLY A O 1
ATOM 953 N N . SER A 1 119 ? -1.788 2.738 -21.963 1.00 42.53 119 SER A N 1
ATOM 954 C CA . SER A 1 119 ? -2.661 2.513 -20.800 1.00 42.53 119 SER A CA 1
ATOM 955 C C . SER A 1 119 ? -3.273 1.114 -20.790 1.00 42.53 119 SER A C 1
ATOM 957 O O . SER A 1 119 ? -3.835 0.666 -21.786 1.00 42.53 119 SER A O 1
ATOM 959 N N . ILE A 1 120 ? -3.227 0.463 -19.629 1.00 47.62 120 ILE A N 1
ATOM 960 C CA . ILE A 1 120 ? -3.903 -0.812 -19.387 1.00 47.62 120 ILE A CA 1
ATOM 961 C C . ILE A 1 120 ? -5.298 -0.504 -18.852 1.00 47.62 120 ILE A C 1
ATOM 963 O O . ILE A 1 120 ? -5.430 0.134 -17.806 1.00 47.62 120 ILE A O 1
ATOM 967 N N . LEU A 1 121 ? -6.323 -0.953 -19.571 1.00 40.56 121 LEU A N 1
ATOM 968 C CA . LEU A 1 121 ? -7.681 -1.058 -19.046 1.00 40.56 121 LEU A CA 1
ATOM 969 C C . LEU A 1 121 ? -7.789 -2.386 -18.287 1.00 40.56 121 LEU A C 1
ATOM 971 O O . LEU A 1 121 ? -7.401 -3.427 -18.821 1.00 40.56 121 LEU A O 1
ATOM 975 N N . TYR A 1 122 ? -8.257 -2.314 -17.041 1.00 45.03 122 TYR A N 1
ATOM 976 C CA . TYR A 1 122 ? -8.586 -3.464 -16.194 1.00 45.03 122 TYR A CA 1
ATOM 977 C C . TYR A 1 122 ? -10.074 -3.773 -16.266 1.00 45.03 122 TYR A C 1
ATOM 979 O O . TYR A 1 122 ? -10.858 -2.799 -16.323 1.00 45.03 122 TYR A O 1
#